Protein AF-A0A7C4X6Y2-F1 (afdb_monomer)

Nearest PDB structures (foldseek):
  2xj3-assembly1_B  TM=9.380E-01  e=4.517E-03  Enterococcus faecalis
  1y7y-assembly1_B  TM=9.611E-01  e=2.453E-02  Aeromonas hydrophila
  4iwr-assembly1_B  TM=9.193E-01  e=6.398E-02  Enterobacter sp. RFL1396
  6b9r-assembly1_D  TM=8.849E-01  e=1.976E-01  Streptomyces albus
  9f9s-assembly1_CN  TM=8.070E-01  e=5.771E-01  Saccharomyces cerevisiae

Radius of gyration: 14.88 Å; Cα contacts (8 Å, |Δi|>4): 81; chains: 1; bounding box: 52×26×38 Å

Mean predicted aligned error: 11.08 Å

Secondary structure (DSSP, 8-state):
-------GGGS--SS--S------HHHHHHHTT--HHHHHHHHT--HHHHHHHHTTS----HHHHHHHHHHHHHHH-TTSPPPPHHHH-GGGTTS-----

Structure (mmCIF, N/CA/C/O backbone):
data_AF-A0A7C4X6Y2-F1
#
_entry.id   AF-A0A7C4X6Y2-F1
#
loop_
_atom_site.group_PDB
_atom_site.id
_atom_site.type_symbol
_atom_site.label_atom_id
_atom_site.label_alt_id
_atom_site.label_comp_id
_atom_site.label_asym_id
_atom_site.label_entity_id
_atom_site.label_seq_id
_atom_site.pdbx_PDB_ins_code
_atom_site.Cartn_x
_atom_site.Cartn_y
_atom_site.Cartn_z
_atom_site.occupancy
_atom_site.B_iso_or_equiv
_atom_site.auth_seq_id
_atom_site.auth_comp_id
_atom_site.auth_asym_id
_atom_site.auth_atom_id
_atom_site.pdbx_PDB_model_num
ATOM 1 N N . MET A 1 1 ? -25.246 7.683 2.398 1.00 38.16 1 MET A N 1
ATOM 2 C CA . MET A 1 1 ? -25.392 7.257 0.988 1.00 38.16 1 MET A CA 1
ATOM 3 C C . MET A 1 1 ? -24.177 6.400 0.654 1.00 38.16 1 MET A C 1
ATOM 5 O O . MET A 1 1 ? -23.096 6.934 0.444 1.00 38.16 1 MET A O 1
ATOM 9 N N . PHE A 1 2 ? -24.304 5.079 0.782 1.00 32.84 2 PHE A N 1
ATOM 10 C CA . PHE A 1 2 ? -23.192 4.144 0.595 1.00 32.84 2 PHE A CA 1
ATOM 11 C C . PHE A 1 2 ? -22.964 3.934 -0.905 1.00 32.84 2 PHE A C 1
ATOM 13 O O . PHE A 1 2 ? -23.852 3.473 -1.616 1.00 32.84 2 PHE A O 1
ATOM 20 N N . SER A 1 3 ? -21.792 4.342 -1.391 1.00 33.72 3 SER A N 1
ATOM 21 C CA . SER A 1 3 ? -21.401 4.213 -2.794 1.00 33.72 3 SER A CA 1
ATOM 22 C C . SER A 1 3 ? -20.974 2.772 -3.071 1.00 33.72 3 SER A C 1
ATOM 24 O O . SER A 1 3 ? -19.824 2.392 -2.861 1.00 33.72 3 SER A O 1
ATOM 26 N N . ILE A 1 4 ? -21.922 1.956 -3.525 1.00 51.22 4 ILE A N 1
ATOM 27 C CA . ILE A 1 4 ? -21.655 0.669 -4.172 1.00 51.22 4 ILE A CA 1
ATOM 28 C C . ILE A 1 4 ? -21.007 0.936 -5.533 1.00 51.22 4 ILE A C 1
ATOM 30 O O . ILE A 1 4 ? -21.671 1.087 -6.552 1.00 51.22 4 ILE A O 1
ATOM 34 N N . ARG A 1 5 ? -19.675 0.994 -5.547 1.00 41.72 5 ARG A N 1
ATOM 35 C CA . ARG A 1 5 ? -18.868 0.797 -6.757 1.00 41.72 5 ARG A CA 1
ATOM 36 C C . ARG A 1 5 ? -18.103 -0.517 -6.643 1.00 41.72 5 ARG A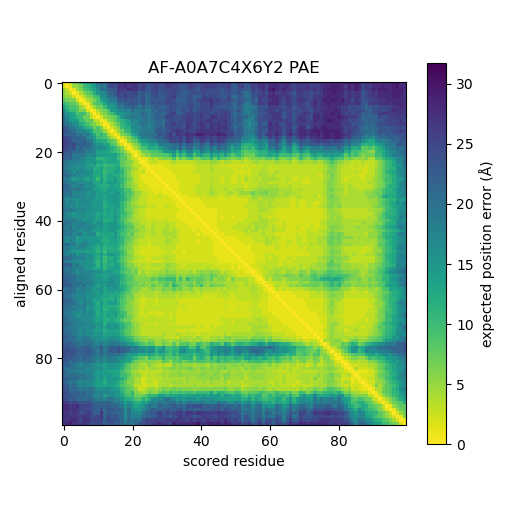 C 1
ATOM 38 O O . ARG A 1 5 ? -16.878 -0.545 -6.690 1.00 41.72 5 ARG A O 1
ATOM 45 N N . GLY A 1 6 ? -18.855 -1.605 -6.473 1.00 41.00 6 GLY A N 1
ATOM 46 C CA . GLY A 1 6 ? -18.367 -2.950 -6.759 1.00 41.00 6 GLY A CA 1
ATOM 47 C C . GLY A 1 6 ? -18.232 -3.076 -8.270 1.00 41.00 6 GLY A C 1
ATOM 48 O O . GLY A 1 6 ? -19.223 -3.246 -8.972 1.00 41.00 6 GLY A O 1
ATOM 49 N N . ASN A 1 7 ? -17.020 -2.871 -8.776 1.00 37.94 7 ASN A N 1
ATOM 50 C CA . ASN A 1 7 ? -16.733 -3.020 -10.192 1.00 37.94 7 ASN A CA 1
ATOM 51 C C . ASN A 1 7 ? -16.488 -4.509 -10.465 1.00 37.94 7 ASN A C 1
ATOM 53 O O . ASN A 1 7 ? -15.581 -5.097 -9.883 1.00 37.94 7 ASN A O 1
ATOM 57 N N . ILE A 1 8 ? -17.292 -5.083 -11.358 1.00 44.53 8 ILE A N 1
ATOM 58 C CA . ILE A 1 8 ? -17.387 -6.499 -11.777 1.00 44.53 8 ILE A CA 1
ATOM 59 C C . ILE A 1 8 ? -16.076 -7.057 -12.399 1.00 44.53 8 ILE A C 1
ATOM 61 O O . ILE A 1 8 ? -16.012 -8.182 -12.875 1.00 44.53 8 ILE A O 1
ATOM 65 N N . LEU A 1 9 ? -14.980 -6.298 -12.348 1.00 44.12 9 LEU A N 1
ATOM 66 C CA . LEU A 1 9 ? -13.677 -6.632 -12.929 1.00 44.12 9 LEU A CA 1
ATOM 67 C C . LEU A 1 9 ? -12.783 -7.514 -12.035 1.00 44.12 9 LEU A C 1
ATOM 69 O O . LEU A 1 9 ? -11.634 -7.739 -12.387 1.00 44.12 9 LEU A O 1
ATOM 73 N N . GLU A 1 10 ? -13.264 -8.007 -10.889 1.00 43.41 10 GLU A N 1
ATOM 74 C CA . GLU A 1 10 ? -12.479 -8.904 -10.013 1.00 43.41 10 GLU A CA 1
ATOM 75 C C . GLU A 1 10 ? -12.512 -10.385 -10.411 1.00 43.41 10 GLU A C 1
ATOM 77 O O . GLU A 1 10 ? -11.871 -11.208 -9.766 1.00 43.41 10 GLU A O 1
ATOM 82 N N . CYS A 1 11 ? -13.237 -10.747 -11.466 1.00 36.06 11 CYS A N 1
ATOM 83 C CA . CYS A 1 11 ? -13.441 -12.143 -11.829 1.00 36.06 11 CYS A CA 1
ATOM 84 C C . CYS A 1 11 ? -12.966 -12.437 -13.254 1.00 36.06 11 CYS A C 1
ATOM 86 O O . CYS A 1 11 ? -13.814 -12.800 -14.050 1.00 36.06 11 CYS A O 1
ATOM 88 N N . TYR A 1 12 ? -11.684 -12.274 -13.621 1.00 38.81 12 TYR A N 1
ATOM 89 C CA . TYR A 1 12 ? -11.142 -12.974 -14.810 1.00 38.81 12 TYR A CA 1
ATOM 90 C C . TYR A 1 12 ? -9.598 -13.009 -14.917 1.00 38.81 12 TYR A C 1
ATOM 92 O O . TYR A 1 12 ? -9.051 -12.751 -15.982 1.00 38.81 12 TYR A O 1
ATOM 100 N N . ASP A 1 13 ? -8.877 -13.409 -13.864 1.00 41.81 13 ASP A N 1
ATOM 101 C CA . ASP A 1 13 ? -7.426 -13.698 -13.953 1.00 41.81 13 ASP A CA 1
ATOM 102 C C . ASP A 1 13 ? -7.145 -15.213 -14.042 1.00 41.81 13 ASP A C 1
ATOM 104 O O . ASP A 1 13 ? -6.383 -15.767 -13.254 1.00 41.81 13 ASP A O 1
ATOM 108 N N . PHE A 1 14 ? -7.786 -15.923 -14.982 1.00 44.50 14 PHE A N 1
ATOM 109 C CA . PHE A 1 14 ? -7.546 -17.369 -15.167 1.00 44.50 14 PHE A CA 1
ATOM 110 C C . PHE A 1 14 ? -6.974 -17.776 -16.531 1.00 44.50 14 PHE A C 1
ATOM 112 O O . PHE A 1 14 ? -6.456 -18.882 -16.655 1.00 44.50 14 PHE A O 1
ATOM 119 N N . ILE A 1 15 ? -6.997 -16.936 -17.571 1.00 46.00 15 ILE A N 1
ATOM 120 C CA . ILE A 1 15 ? -6.526 -17.375 -18.894 1.00 46.00 15 ILE A CA 1
ATOM 121 C C . ILE A 1 15 ? -5.675 -16.286 -19.542 1.00 46.00 15 ILE A C 1
ATOM 123 O O . ILE A 1 15 ? -6.212 -15.295 -20.016 1.00 46.00 15 ILE A O 1
ATOM 127 N N . GLN A 1 16 ? -4.351 -16.471 -19.534 1.00 40.84 16 GLN A N 1
ATOM 128 C CA . GLN A 1 16 ? -3.447 -16.443 -20.700 1.00 40.84 16 GLN A CA 1
ATOM 129 C C . GLN A 1 16 ? -1.986 -16.246 -20.248 1.00 40.84 16 GLN A C 1
ATOM 131 O O . GLN A 1 16 ? -1.687 -15.406 -19.403 1.00 40.84 16 GLN A O 1
ATOM 136 N N . GLY A 1 17 ? -1.070 -17.012 -20.855 1.00 41.41 17 GLY A N 1
ATOM 137 C CA . GLY A 1 17 ? 0.376 -17.101 -20.593 1.00 41.41 17 GLY A CA 1
ATOM 138 C C . GLY A 1 17 ? 1.224 -15.850 -20.876 1.00 41.41 17 GLY A C 1
ATOM 139 O O . GLY A 1 17 ? 2.300 -15.940 -21.460 1.00 41.41 17 GLY A O 1
ATOM 140 N N . THR A 1 18 ? 0.781 -14.688 -20.420 1.00 44.66 18 THR A N 1
ATOM 141 C CA . THR A 1 18 ? 1.631 -13.536 -20.101 1.00 44.66 18 THR A CA 1
ATOM 142 C C . THR A 1 18 ? 2.082 -13.684 -18.650 1.00 44.66 18 THR A C 1
ATOM 144 O O . THR A 1 18 ? 1.248 -13.971 -17.797 1.00 44.66 18 THR A O 1
ATOM 147 N N . ARG A 1 19 ? 3.372 -13.483 -18.332 1.00 48.72 19 ARG A N 1
ATOM 148 C CA . ARG A 1 19 ? 3.822 -13.286 -16.938 1.00 48.72 19 ARG A CA 1
ATOM 149 C C . ARG A 1 19 ? 3.133 -12.026 -16.401 1.00 48.72 19 ARG A C 1
ATOM 151 O O . ARG A 1 19 ? 3.686 -10.931 -16.495 1.00 48.72 19 ARG A O 1
ATOM 158 N N . MET A 1 20 ? 1.892 -12.156 -15.939 1.00 53.22 20 MET A N 1
ATOM 159 C CA . MET A 1 20 ? 1.197 -11.084 -15.250 1.00 53.22 20 MET A CA 1
ATOM 160 C C . MET A 1 20 ? 2.022 -10.788 -14.017 1.00 53.22 20 MET A C 1
ATOM 162 O O . MET A 1 20 ? 2.339 -11.706 -13.259 1.00 53.22 20 MET A O 1
ATOM 166 N N . LYS A 1 21 ? 2.430 -9.525 -13.875 1.00 58.97 21 LYS A N 1
ATOM 167 C CA . LYS A 1 21 ? 3.124 -9.085 -12.676 1.00 58.97 21 LYS A CA 1
ATOM 168 C C . LYS A 1 21 ? 2.164 -9.321 -11.512 1.00 58.97 21 LYS A C 1
ATOM 170 O O . LYS A 1 21 ? 1.259 -8.527 -11.336 1.00 58.97 21 LYS A O 1
ATOM 175 N N . SER A 1 22 ? 2.289 -10.421 -10.790 1.00 66.69 22 SER A N 1
ATOM 176 C CA . SER A 1 22 ? 1.492 -10.750 -9.626 1.00 66.69 22 SER A CA 1
ATOM 177 C C . SER A 1 22 ? 1.960 -9.893 -8.449 1.00 66.69 22 SER A C 1
ATOM 179 O O . SER A 1 22 ? 3.086 -9.998 -7.973 1.00 66.69 22 SER A O 1
ATOM 181 N N . ASN A 1 23 ? 1.080 -9.032 -7.944 1.00 78.56 23 ASN A N 1
ATOM 182 C CA . ASN A 1 23 ? 1.264 -8.380 -6.653 1.00 78.56 23 ASN A CA 1
ATOM 183 C C . ASN A 1 23 ? 0.087 -8.730 -5.756 1.00 78.56 23 ASN A C 1
ATOM 185 O O . ASN A 1 23 ? -1.054 -8.783 -6.202 1.00 78.56 23 ASN A O 1
ATOM 189 N N . ARG A 1 24 ? 0.386 -8.970 -4.484 1.00 84.38 24 ARG A N 1
ATOM 190 C CA . ARG A 1 24 ? -0.598 -9.367 -3.473 1.00 84.38 24 ARG A CA 1
ATOM 191 C C . ARG A 1 24 ? -1.054 -8.182 -2.630 1.00 84.38 24 ARG A C 1
ATOM 193 O O . ARG A 1 24 ? -1.685 -8.355 -1.591 1.00 84.38 24 ARG A O 1
ATOM 200 N N . LEU A 1 25 ? -0.739 -6.956 -3.061 1.00 85.75 25 LEU A N 1
ATOM 201 C CA . LEU A 1 25 ? -1.016 -5.742 -2.295 1.00 85.75 25 LEU A CA 1
ATOM 202 C C . LEU A 1 25 ? -2.512 -5.597 -2.004 1.00 85.75 25 LEU A C 1
ATOM 204 O O . LEU A 1 25 ? -2.894 -5.291 -0.876 1.00 85.75 25 LEU A O 1
ATOM 208 N N . ARG A 1 26 ? -3.353 -5.870 -3.006 1.00 85.19 26 ARG A N 1
ATOM 209 C CA . ARG A 1 26 ? -4.811 -5.816 -2.875 1.00 85.19 26 ARG A CA 1
ATOM 210 C C . ARG A 1 26 ? -5.332 -6.851 -1.879 1.00 85.19 26 ARG A C 1
ATOM 212 O O . ARG A 1 26 ? -6.111 -6.500 -0.996 1.00 85.19 26 ARG A O 1
ATOM 219 N N . GLU A 1 27 ? -4.892 -8.100 -2.010 1.00 84.50 27 GLU A N 1
ATOM 220 C CA . GLU A 1 27 ? -5.299 -9.203 -1.131 1.00 84.50 27 GLU A CA 1
ATOM 221 C C . GLU A 1 27 ? -4.945 -8.905 0.324 1.00 84.50 27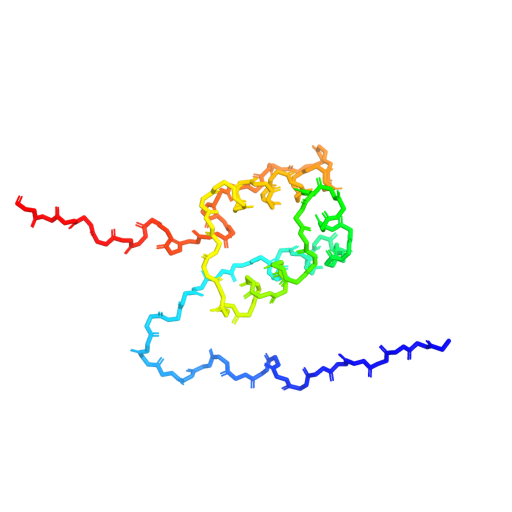 GLU A C 1
ATOM 223 O O . GLU A 1 27 ? -5.796 -8.997 1.208 1.00 84.50 27 GLU A O 1
ATOM 228 N N . ILE A 1 28 ? -3.706 -8.475 0.570 1.00 85.69 28 ILE A N 1
ATOM 229 C CA . ILE A 1 28 ? -3.236 -8.159 1.916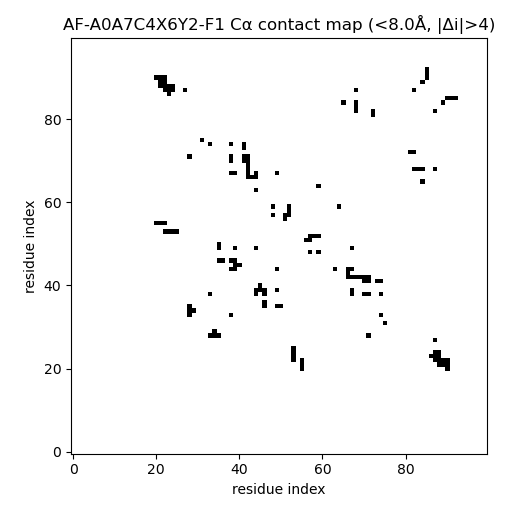 1.00 85.69 28 ILE A CA 1
ATOM 230 C C . ILE A 1 28 ? -3.988 -6.952 2.476 1.00 85.69 28 ILE A C 1
ATOM 232 O O . ILE A 1 28 ? -4.420 -6.973 3.626 1.00 85.69 28 ILE A O 1
ATOM 236 N N . ARG A 1 29 ? -4.231 -5.920 1.661 1.00 87.31 29 ARG A N 1
ATOM 237 C CA . ARG A 1 29 ? -5.017 -4.758 2.081 1.00 87.31 29 ARG A CA 1
ATOM 238 C C . ARG A 1 29 ? -6.435 -5.155 2.515 1.00 87.31 29 ARG A C 1
ATOM 240 O O . ARG A 1 29 ? -6.912 -4.654 3.531 1.00 87.31 29 ARG A O 1
ATOM 247 N N . ILE A 1 30 ? -7.101 -6.033 1.764 1.00 85.31 30 ILE A N 1
ATOM 248 C CA . ILE A 1 30 ? -8.445 -6.532 2.099 1.00 85.31 30 ILE A CA 1
ATOM 249 C C . ILE A 1 30 ? -8.399 -7.378 3.375 1.00 85.31 30 ILE A C 1
ATOM 251 O O . ILE A 1 30 ? -9.235 -7.188 4.256 1.00 85.31 30 ILE A O 1
ATOM 255 N N . LYS A 1 31 ? -7.400 -8.257 3.503 1.00 84.25 31 LYS A N 1
ATOM 256 C CA . LYS A 1 31 ? -7.198 -9.113 4.679 1.00 84.25 31 LYS A CA 1
ATOM 257 C C . LYS A 1 31 ? -7.009 -8.309 5.966 1.00 84.25 31 LYS A C 1
ATOM 259 O O . LYS A 1 31 ? -7.566 -8.670 6.995 1.00 84.25 31 LYS A O 1
ATOM 264 N N . GLU A 1 32 ? -6.249 -7.222 5.899 1.00 83.81 32 GLU A N 1
ATOM 265 C CA . GLU A 1 32 ? -5.997 -6.326 7.034 1.00 83.81 32 GLU A CA 1
ATOM 266 C C . GLU A 1 32 ? -7.113 -5.276 7.225 1.00 83.81 32 GLU A C 1
ATOM 268 O O . GLU A 1 32 ? -7.039 -4.451 8.131 1.00 83.81 32 GLU A O 1
ATOM 273 N N . GLY A 1 33 ? -8.148 -5.260 6.372 1.00 87.00 33 GLY A N 1
ATOM 274 C CA . GLY A 1 33 ? -9.255 -4.299 6.460 1.00 87.00 33 GLY A CA 1
ATOM 275 C C . GLY A 1 33 ? -8.856 -2.846 6.166 1.00 87.00 33 GLY A C 1
ATOM 276 O O . GLY A 1 33 ? -9.562 -1.911 6.545 1.00 87.00 33 GLY A O 1
ATOM 277 N N . VAL A 1 34 ? -7.728 -2.632 5.488 1.00 86.88 34 VAL A N 1
ATOM 278 C CA . VAL A 1 34 ? -7.157 -1.305 5.241 1.00 86.88 34 VAL A CA 1
ATOM 279 C C . VAL A 1 34 ? -7.770 -0.686 3.980 1.00 86.88 34 VAL A C 1
ATOM 281 O O . VAL A 1 34 ? -7.983 -1.339 2.958 1.00 86.88 34 VAL A O 1
ATOM 284 N N . THR A 1 35 ? -8.059 0.614 3.999 1.00 89.50 35 THR A N 1
ATOM 285 C CA . THR A 1 35 ? -8.530 1.320 2.794 1.00 89.50 35 THR A CA 1
ATOM 286 C C . THR A 1 35 ? -7.354 1.880 1.995 1.00 89.50 35 THR A C 1
ATOM 288 O O . THR A 1 35 ? -6.298 2.179 2.548 1.00 89.50 35 THR A O 1
ATOM 291 N N . ILE A 1 36 ? -7.530 2.080 0.683 1.00 87.56 36 ILE A N 1
ATOM 292 C CA . ILE A 1 36 ? -6.512 2.734 -0.165 1.00 87.56 36 ILE A CA 1
ATOM 293 C C . ILE A 1 36 ? -6.162 4.122 0.391 1.00 87.56 36 ILE A C 1
ATOM 295 O O . ILE A 1 36 ? -5.003 4.529 0.382 1.00 87.56 36 ILE A O 1
ATOM 299 N N . THR A 1 37 ? -7.165 4.844 0.893 1.00 88.62 37 THR A N 1
ATOM 300 C CA . THR A 1 37 ? -7.006 6.163 1.509 1.00 88.62 37 THR A CA 1
ATOM 301 C C . THR A 1 37 ? -6.137 6.118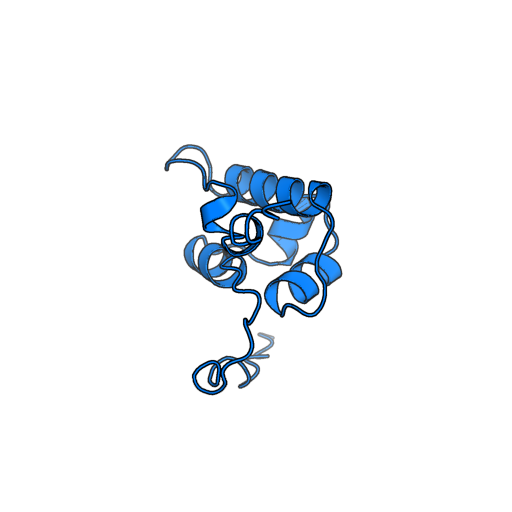 2.754 1.00 88.62 37 THR A C 1
ATOM 303 O O . THR A 1 37 ? -5.251 6.959 2.896 1.00 88.62 37 THR A O 1
ATOM 306 N N . GLU A 1 38 ? -6.354 5.134 3.621 1.00 88.19 38 GLU A N 1
ATOM 307 C CA . GLU A 1 38 ? -5.572 5.000 4.845 1.00 88.19 38 GLU A CA 1
ATOM 308 C C . GLU A 1 38 ? -4.133 4.578 4.545 1.00 88.19 38 GLU A C 1
ATOM 310 O O . GLU A 1 38 ? -3.186 5.208 5.017 1.00 88.19 38 GLU A O 1
ATOM 315 N N . LEU A 1 39 ? -3.950 3.603 3.651 1.00 89.00 39 LEU A N 1
ATOM 316 C CA . LEU A 1 39 ? -2.620 3.192 3.212 1.00 89.00 39 LEU A CA 1
ATOM 317 C C . LEU A 1 39 ? -1.860 4.350 2.553 1.00 89.00 39 LEU A C 1
ATOM 319 O O . LEU A 1 39 ? -0.675 4.537 2.825 1.00 89.00 39 LEU A O 1
ATOM 323 N N . ALA A 1 40 ? -2.531 5.164 1.734 1.00 91.38 40 ALA A N 1
ATOM 324 C CA . ALA A 1 40 ? -1.961 6.368 1.128 1.00 91.38 40 ALA A CA 1
ATOM 325 C C . ALA A 1 40 ? -1.474 7.368 2.179 1.00 91.38 40 ALA A C 1
ATOM 327 O O . ALA A 1 40 ? -0.372 7.911 2.067 1.00 91.38 40 ALA A O 1
ATOM 328 N N . ARG A 1 41 ? -2.286 7.588 3.218 1.00 91.56 41 ARG A N 1
ATOM 329 C CA . ARG A 1 41 ? -1.989 8.518 4.307 1.00 91.56 41 ARG A CA 1
ATOM 330 C C . ARG A 1 41 ? -0.731 8.103 5.068 1.00 91.56 41 ARG A C 1
ATOM 332 O O . ARG A 1 41 ? 0.154 8.934 5.259 1.00 91.56 41 ARG A O 1
ATOM 339 N N . VAL A 1 42 ? -0.625 6.828 5.443 1.00 91.75 42 VAL A N 1
ATOM 340 C CA . VAL A 1 42 ? 0.495 6.314 6.251 1.00 91.75 42 VAL A CA 1
ATOM 341 C C . VAL A 1 42 ? 1.770 6.142 5.418 1.00 91.75 42 VAL A C 1
ATOM 343 O O . VAL A 1 42 ? 2.829 6.642 5.787 1.00 91.75 42 VAL A O 1
ATOM 346 N N . SER A 1 43 ? 1.675 5.550 4.223 1.00 90.12 43 SER A N 1
ATOM 347 C CA . SER A 1 43 ? 2.830 5.388 3.314 1.00 90.12 43 SER A CA 1
ATOM 348 C C . SER A 1 43 ? 3.314 6.706 2.681 1.00 90.12 43 SER A C 1
ATOM 350 O O . SER A 1 43 ? 4.377 6.768 2.043 1.00 90.12 43 SER A O 1
ATOM 352 N N . LYS A 1 44 ? 2.535 7.789 2.834 1.00 91.94 44 LYS A N 1
ATOM 353 C CA . LYS A 1 44 ? 2.712 9.085 2.158 1.00 91.94 44 LYS A CA 1
ATOM 354 C C . LYS A 1 44 ? 2.712 8.961 0.622 1.00 91.94 44 LYS A C 1
ATOM 356 O O . LYS A 1 44 ? 3.288 9.799 -0.073 1.00 91.94 44 LYS A O 1
ATOM 361 N N . VAL A 1 45 ? 2.132 7.892 0.080 1.00 90.06 45 VAL A N 1
ATOM 362 C CA . VAL A 1 45 ? 2.014 7.640 -1.363 1.00 90.06 45 VAL A CA 1
ATOM 363 C C . VAL A 1 45 ? 0.622 8.064 -1.818 1.00 90.06 45 VAL A C 1
ATOM 365 O O . VAL A 1 45 ? -0.357 7.860 -1.114 1.00 90.06 45 VAL A O 1
ATOM 368 N N . SER A 1 46 ? 0.501 8.665 -3.003 1.00 90.38 46 SER A N 1
ATOM 369 C CA . SER A 1 46 ? -0.820 9.067 -3.503 1.00 90.38 46 SER A CA 1
ATOM 370 C C . SER A 1 46 ? -1.746 7.857 -3.705 1.00 90.38 46 SER A C 1
ATOM 372 O O . SER A 1 46 ? -1.312 6.807 -4.186 1.00 90.38 46 SER A O 1
ATOM 374 N N . GLN A 1 47 ? -3.042 8.028 -3.428 1.00 87.94 47 GLN A N 1
ATOM 375 C CA . GLN A 1 47 ? -4.064 6.992 -3.653 1.00 87.94 47 GLN A CA 1
ATOM 376 C C . GLN A 1 47 ? -4.058 6.470 -5.095 1.00 87.94 47 GLN A C 1
ATOM 378 O O . GLN A 1 47 ? -4.240 5.277 -5.328 1.00 87.94 47 GLN A O 1
ATOM 383 N N . LYS A 1 48 ? -3.796 7.360 -6.063 1.00 86.94 48 LYS A N 1
ATOM 384 C CA . LYS A 1 48 ? -3.666 7.014 -7.481 1.00 86.94 48 LYS A CA 1
ATOM 385 C C . LYS A 1 48 ? -2.549 5.997 -7.707 1.00 86.94 48 LYS A C 1
ATOM 387 O O . LYS A 1 48 ? -2.794 4.984 -8.345 1.00 86.94 48 LYS A O 1
ATOM 392 N N . VAL A 1 49 ? -1.365 6.227 -7.137 1.00 86.94 49 VAL A N 1
ATOM 393 C CA . VAL A 1 49 ? -0.222 5.310 -7.280 1.00 86.94 49 VAL A CA 1
ATOM 394 C C . VAL A 1 49 ? -0.521 3.952 -6.649 1.00 86.94 49 VAL A C 1
ATOM 396 O O . VAL A 1 49 ? -0.214 2.936 -7.261 1.00 86.94 49 VAL A O 1
ATOM 399 N N . ILE A 1 50 ? -1.164 3.911 -5.479 1.00 86.19 50 ILE A N 1
ATOM 400 C CA . ILE A 1 50 ? -1.565 2.642 -4.846 1.00 86.19 50 ILE A CA 1
ATOM 401 C C . ILE A 1 50 ? -2.567 1.898 -5.735 1.00 86.19 50 ILE A C 1
ATOM 403 O O . ILE A 1 50 ? -2.354 0.736 -6.054 1.00 86.19 50 ILE A O 1
ATOM 407 N N . SER A 1 51 ? -3.608 2.584 -6.212 1.00 85.94 51 SER A N 1
ATOM 408 C CA . SER A 1 51 ? -4.617 1.996 -7.101 1.00 85.94 51 SER A CA 1
ATOM 409 C C . SER A 1 51 ? -4.048 1.535 -8.450 1.00 85.94 51 SER A C 1
ATOM 411 O O . SER A 1 51 ? -4.506 0.542 -9.009 1.00 85.94 51 SER A O 1
ATOM 413 N N . GLU A 1 52 ? -3.088 2.262 -9.021 1.00 85.06 52 GLU A N 1
ATOM 414 C CA . GLU A 1 52 ? -2.381 1.858 -10.243 1.00 85.06 52 GLU A CA 1
ATOM 415 C C . GLU A 1 52 ? -1.485 0.644 -9.998 1.00 85.06 52 GLU A C 1
ATOM 417 O O . GLU A 1 52 ? -1.396 -0.223 -10.863 1.00 85.06 52 GLU A O 1
ATOM 422 N N . THR A 1 53 ? -0.868 0.572 -8.817 1.00 85.69 53 THR A N 1
ATOM 423 C CA . THR A 1 53 ? -0.041 -0.565 -8.401 1.00 85.69 53 THR A CA 1
ATOM 424 C C . THR A 1 53 ? -0.908 -1.809 -8.238 1.00 85.69 53 THR A C 1
ATOM 426 O O . THR A 1 53 ? -0.620 -2.814 -8.871 1.00 85.69 53 THR A O 1
ATOM 429 N N . GLU A 1 54 ? -2.022 -1.736 -7.499 1.00 84.38 54 GLU A N 1
ATOM 430 C CA . GLU A 1 54 ? 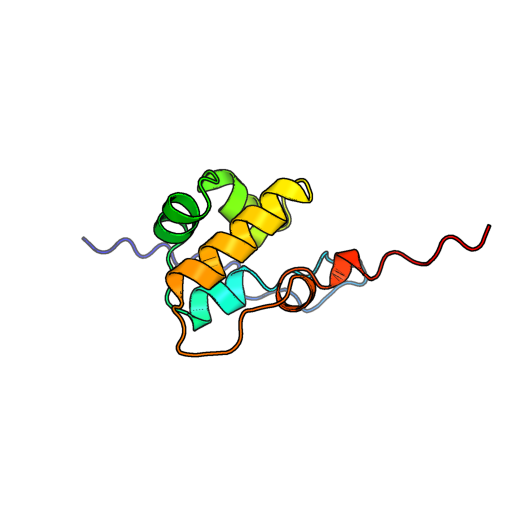-2.972 -2.855 -7.328 1.00 84.38 54 GLU A CA 1
ATOM 431 C C . GLU A 1 54 ? -3.540 -3.385 -8.654 1.00 84.38 54 GLU A C 1
ATOM 433 O O . GLU A 1 54 ? -3.927 -4.542 -8.733 1.00 84.38 54 GLU A O 1
ATOM 438 N N . ARG A 1 55 ? -3.611 -2.543 -9.691 1.00 80.06 55 ARG A N 1
ATOM 439 C CA . ARG A 1 55 ? -4.111 -2.910 -11.027 1.00 80.06 55 ARG A CA 1
ATOM 440 C C . ARG A 1 55 ? -3.002 -3.243 -12.026 1.00 80.06 55 ARG A C 1
ATOM 442 O O . ARG A 1 55 ? -3.283 -3.360 -13.213 1.00 80.06 55 ARG A O 1
ATOM 449 N N . HIS A 1 56 ? -1.746 -3.306 -11.580 1.00 76.69 56 HIS A N 1
ATOM 450 C CA . HIS A 1 56 ? -0.568 -3.547 -12.427 1.00 76.69 56 HIS A CA 1
ATOM 451 C C . HIS A 1 56 ? -0.399 -2.545 -13.582 1.00 76.69 56 HIS A C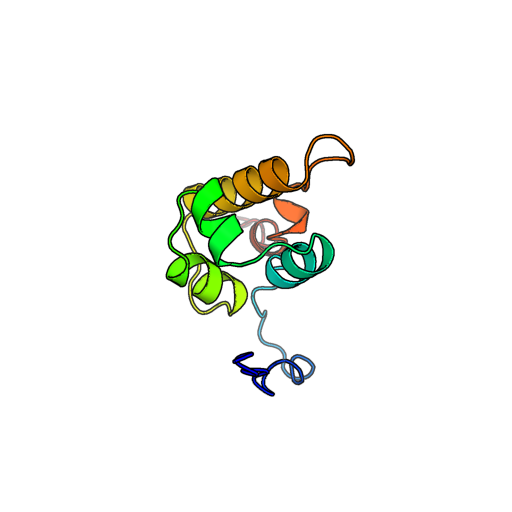 1
ATOM 453 O O . HIS A 1 56 ? 0.352 -2.790 -14.522 1.00 76.69 56 HIS A O 1
ATOM 459 N N . LEU A 1 57 ? -1.068 -1.390 -13.508 1.00 72.75 57 LEU A N 1
ATOM 460 C CA . LEU A 1 57 ? -1.020 -0.349 -14.538 1.00 72.75 57 LEU A CA 1
ATOM 461 C C . LEU A 1 57 ? 0.302 0.410 -14.508 1.00 72.75 57 LEU A C 1
ATOM 463 O O . LEU A 1 57 ? 0.703 1.031 -15.491 1.00 72.75 57 LEU A O 1
ATOM 467 N N . ARG A 1 58 ? 0.965 0.389 -13.353 1.00 75.38 58 ARG A N 1
ATOM 468 C CA . ARG A 1 58 ? 2.240 1.046 -13.130 1.00 75.38 58 ARG A CA 1
ATOM 469 C C . ARG A 1 58 ? 3.131 0.147 -12.301 1.00 75.38 58 ARG A C 1
ATOM 471 O O . ARG A 1 58 ? 2.691 -0.408 -11.301 1.00 75.38 58 ARG A O 1
ATOM 478 N N . ASP A 1 59 ? 4.397 0.086 -12.691 1.00 75.88 59 ASP A N 1
ATOM 479 C CA . ASP A 1 59 ? 5.451 -0.468 -11.855 1.00 75.88 59 ASP A CA 1
ATOM 480 C C . ASP A 1 59 ? 6.115 0.680 -11.075 1.00 75.88 59 ASP A C 1
ATOM 482 O O . ASP A 1 59 ? 6.882 1.461 -11.652 1.00 75.88 59 ASP A O 1
ATOM 486 N N . PRO A 1 60 ? 5.736 0.913 -9.806 1.00 78.44 60 PRO A N 1
ATOM 487 C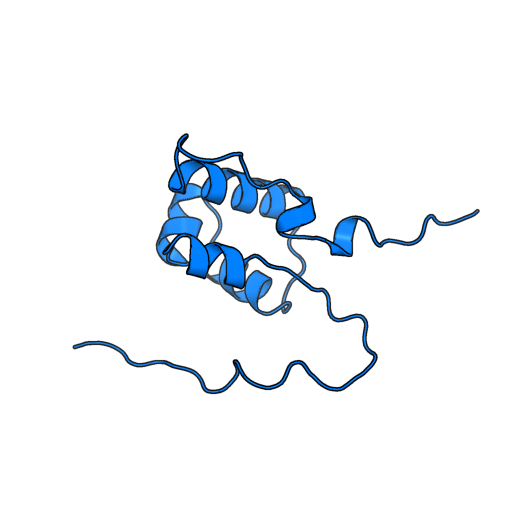 CA . PRO A 1 60 ? 6.336 1.973 -9.011 1.00 78.44 60 PRO A CA 1
ATOM 488 C C . PRO A 1 60 ? 7.809 1.663 -8.713 1.00 78.44 60 PRO A C 1
ATOM 490 O O . PRO A 1 60 ? 8.221 0.510 -8.636 1.00 78.44 60 PRO A O 1
ATOM 493 N N . ARG A 1 61 ? 8.614 2.709 -8.492 1.00 85.62 61 ARG A N 1
ATOM 494 C CA . ARG A 1 61 ? 10.024 2.549 -8.095 1.00 85.62 61 ARG A CA 1
ATOM 495 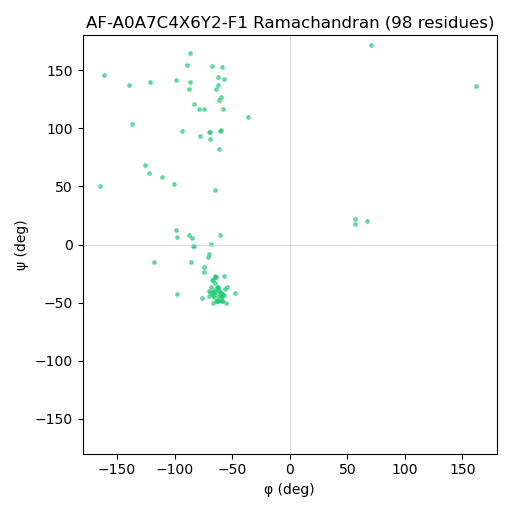C C . ARG A 1 61 ? 10.132 1.757 -6.786 1.00 85.62 61 ARG A C 1
ATOM 497 O O . ARG A 1 61 ? 9.251 1.873 -5.932 1.00 85.62 61 ARG A O 1
ATOM 504 N N . LEU A 1 62 ? 11.253 1.061 -6.590 1.00 84.81 62 LEU A N 1
ATOM 505 C CA . LEU A 1 62 ? 11.559 0.307 -5.364 1.00 84.81 62 LEU A CA 1
ATOM 506 C C . LEU A 1 62 ? 11.311 1.115 -4.082 1.00 84.81 62 LEU A C 1
ATOM 508 O O . LEU A 1 62 ? 10.719 0.600 -3.138 1.00 84.81 62 LEU A O 1
ATOM 512 N N . GLU A 1 63 ? 11.686 2.396 -4.066 1.00 87.12 63 GLU A N 1
ATOM 513 C CA . GLU A 1 63 ? 11.444 3.306 -2.937 1.00 87.12 63 GLU A CA 1
ATOM 514 C C . GLU A 1 63 ? 9.950 3.412 -2.577 1.00 87.12 63 GLU A C 1
ATOM 516 O O . GLU A 1 63 ? 9.568 3.352 -1.411 1.00 87.12 63 GLU A O 1
ATOM 521 N N . ILE A 1 64 ? 9.078 3.526 -3.580 1.00 89.06 64 ILE A N 1
ATOM 522 C CA . ILE A 1 64 ? 7.631 3.634 -3.377 1.00 89.06 64 ILE A CA 1
ATOM 523 C C . ILE A 1 64 ? 7.063 2.306 -2.870 1.00 89.06 64 ILE A C 1
ATOM 525 O O . ILE A 1 64 ? 6.238 2.316 -1.958 1.00 89.06 64 ILE A O 1
ATOM 529 N N . LYS A 1 65 ? 7.535 1.169 -3.396 1.00 88.94 65 LYS A N 1
ATOM 530 C CA . LYS A 1 65 ? 7.147 -0.164 -2.907 1.00 88.94 65 LYS A CA 1
ATOM 531 C C . LYS A 1 65 ? 7.515 -0.350 -1.431 1.00 88.94 65 LYS A C 1
ATOM 533 O O . LYS A 1 65 ? 6.670 -0.766 -0.644 1.00 88.94 65 LYS A O 1
ATOM 538 N N . HIS A 1 66 ? 8.720 0.064 -1.032 1.00 89.94 66 HIS A N 1
ATOM 539 C CA . HIS A 1 66 ? 9.153 0.053 0.371 1.00 89.94 66 HIS A CA 1
ATOM 540 C C . HIS A 1 66 ? 8.289 0.948 1.261 1.00 89.94 66 HIS A C 1
ATOM 542 O O . HIS A 1 66 ? 7.961 0.580 2.386 1.00 89.94 66 HIS A O 1
ATOM 548 N N . ARG A 1 67 ? 7.881 2.120 0.768 1.00 92.06 67 ARG A N 1
ATOM 549 C CA . ARG A 1 67 ? 6.991 3.018 1.515 1.00 92.06 67 ARG A CA 1
ATOM 550 C C . ARG A 1 67 ? 5.604 2.420 1.720 1.00 92.06 67 ARG A C 1
ATOM 552 O O . ARG A 1 67 ? 5.043 2.569 2.801 1.00 92.06 67 ARG A O 1
ATOM 559 N N . ILE A 1 68 ? 5.070 1.735 0.710 1.00 90.00 68 ILE A N 1
ATOM 560 C CA . ILE A 1 68 ? 3.800 1.005 0.811 1.00 90.00 68 ILE A CA 1
ATOM 561 C C . ILE A 1 68 ? 3.921 -0.129 1.838 1.00 90.00 68 ILE A C 1
ATOM 563 O O . ILE A 1 68 ? 3.087 -0.209 2.737 1.00 90.00 68 ILE A O 1
ATOM 567 N N . LEU A 1 69 ? 4.980 -0.943 1.754 1.00 90.75 69 LEU A N 1
ATOM 568 C CA . LEU A 1 69 ? 5.276 -2.023 2.704 1.00 90.75 69 LEU A CA 1
ATOM 569 C C . LEU A 1 69 ? 5.355 -1.506 4.145 1.00 90.75 69 LEU A C 1
ATOM 571 O O . LEU A 1 69 ? 4.695 -2.025 5.043 1.00 90.75 69 LEU A O 1
ATOM 575 N N . LYS A 1 70 ? 6.136 -0.443 4.356 1.00 90.50 70 LYS A N 1
ATOM 576 C CA . LYS A 1 70 ? 6.286 0.194 5.663 1.00 90.50 70 LYS A CA 1
ATOM 577 C C . LYS A 1 70 ? 4.945 0.697 6.191 1.00 90.50 70 LYS A C 1
ATOM 579 O O . LYS A 1 70 ? 4.605 0.402 7.330 1.00 90.50 70 LYS A O 1
ATOM 584 N N . GLY A 1 71 ? 4.167 1.390 5.359 1.00 91.25 71 GLY A N 1
ATOM 585 C CA . GLY A 1 71 ? 2.858 1.899 5.763 1.00 91.25 71 GLY A CA 1
ATOM 586 C C . GLY A 1 71 ? 1.873 0.789 6.133 1.00 91.25 71 GLY A C 1
ATOM 587 O O . GLY A 1 71 ? 1.130 0.925 7.097 1.00 91.25 71 GLY A O 1
ATOM 588 N N . LEU A 1 72 ? 1.903 -0.334 5.418 1.00 87.81 72 LEU A N 1
ATOM 589 C CA . LEU A 1 72 ? 1.079 -1.495 5.739 1.00 87.81 72 LEU A CA 1
ATOM 590 C C . LEU A 1 72 ? 1.470 -2.118 7.091 1.00 87.81 72 LEU A C 1
ATOM 592 O O . LEU A 1 72 ? 0.600 -2.397 7.916 1.00 87.81 72 LEU A O 1
ATOM 596 N N . ASN A 1 73 ? 2.771 -2.292 7.333 1.00 89.69 73 ASN A N 1
ATOM 597 C CA . ASN A 1 73 ? 3.283 -2.820 8.597 1.00 89.69 73 ASN A CA 1
ATOM 598 C C . ASN A 1 73 ? 3.001 -1.874 9.780 1.00 89.69 73 ASN A C 1
ATOM 600 O O . ASN A 1 73 ? 2.734 -2.342 10.883 1.00 89.69 73 ASN A O 1
ATOM 604 N N . GLU A 1 74 ? 3.005 -0.558 9.554 1.00 87.94 74 GLU A N 1
ATOM 605 C CA . GLU A 1 74 ? 2.622 0.438 10.561 1.00 87.94 74 GLU A CA 1
ATOM 606 C C . GLU A 1 74 ? 1.128 0.370 10.918 1.00 87.94 74 GLU A C 1
ATOM 608 O O . GLU A 1 74 ? 0.789 0.449 12.096 1.00 87.94 74 GLU A O 1
ATOM 613 N N . ILE A 1 75 ? 0.236 0.188 9.934 1.00 85.25 75 ILE A N 1
ATOM 614 C CA . ILE A 1 75 ? -1.222 0.139 10.164 1.00 85.25 75 ILE A CA 1
ATOM 615 C C . ILE A 1 75 ? -1.640 -1.125 10.917 1.00 85.25 75 ILE A C 1
ATOM 617 O O . ILE A 1 75 ? -2.485 -1.068 11.807 1.00 85.25 75 ILE A O 1
ATOM 621 N N . ARG A 1 76 ? -1.050 -2.268 10.564 1.00 80.31 76 ARG A N 1
ATOM 622 C CA . ARG A 1 76 ? -1.375 -3.567 11.166 1.00 80.31 76 ARG A CA 1
ATOM 623 C C . ARG A 1 76 ? -1.024 -3.652 12.654 1.00 80.31 76 ARG A C 1
ATOM 625 O O . ARG A 1 76 ? -1.657 -4.404 13.389 1.00 80.31 76 ARG A O 1
ATOM 632 N N . GLY A 1 77 ? -0.032 -2.885 13.104 1.00 69.88 77 GLY A N 1
ATOM 633 C CA . GLY A 1 77 ? 0.445 -2.935 14.482 1.00 69.88 77 GLY A CA 1
ATOM 634 C C . GLY A 1 77 ? 1.202 -4.228 14.821 1.00 69.88 77 GLY A C 1
ATOM 635 O O . GLY A 1 77 ? 1.285 -5.174 14.039 1.00 69.88 77 GLY A O 1
ATOM 636 N N . GLN A 1 78 ? 1.800 -4.255 16.014 1.00 62.41 78 GLN A N 1
ATOM 637 C CA . GLN A 1 78 ? 2.784 -5.256 16.465 1.00 62.41 78 GLN A CA 1
ATOM 638 C C . GLN A 1 78 ? 2.233 -6.677 16.684 1.00 62.41 78 GLN A C 1
ATOM 640 O O . GLN A 1 78 ? 2.976 -7.564 17.094 1.00 62.41 78 GLN A O 1
ATOM 645 N N . SER A 1 79 ? 0.944 -6.919 16.450 1.00 57.66 79 SER A N 1
ATOM 646 C CA . SER A 1 79 ? 0.272 -8.162 16.844 1.00 57.66 79 SER A CA 1
ATOM 647 C C . SER A 1 79 ? 0.702 -9.391 16.039 1.00 57.66 79 SER A C 1
ATOM 649 O O . SER A 1 79 ? 0.241 -10.491 16.325 1.00 57.66 79 SER A O 1
ATOM 651 N N . ASN A 1 80 ? 1.497 -9.216 14.980 1.00 65.94 80 ASN A N 1
ATOM 652 C CA . ASN A 1 80 ? 1.631 -10.218 13.936 1.00 65.94 80 ASN A CA 1
ATOM 653 C C . ASN A 1 80 ? 2.938 -9.961 13.124 1.00 65.94 80 ASN A C 1
ATOM 655 O O . ASN A 1 80 ? 3.329 -8.798 12.981 1.00 65.94 80 ASN A O 1
ATOM 659 N N . PRO A 1 81 ? 3.662 -10.985 12.613 1.00 76.81 81 PRO A N 1
ATOM 660 C CA . PRO A 1 81 ? 4.998 -10.802 12.021 1.00 76.81 81 PRO A CA 1
ATOM 661 C C . PRO A 1 81 ? 4.923 -9.918 10.771 1.00 76.81 81 PRO A C 1
ATOM 663 O O . PRO A 1 81 ? 3.991 -10.123 9.986 1.00 76.81 81 PRO A O 1
ATOM 666 N N . PRO A 1 82 ? 5.812 -8.919 10.595 1.00 80.19 82 PRO A N 1
ATOM 667 C CA . PRO A 1 82 ? 5.722 -7.947 9.505 1.00 80.19 82 PRO A CA 1
ATOM 668 C C . PRO A 1 82 ? 5.711 -8.653 8.151 1.00 80.19 82 PRO A C 1
ATOM 670 O O . PRO A 1 82 ? 6.417 -9.641 7.968 1.00 80.19 82 PRO A O 1
ATOM 673 N N . TYR A 1 83 ? 4.915 -8.137 7.213 1.00 83.69 83 TYR A N 1
ATOM 674 C CA . TYR A 1 83 ? 4.996 -8.598 5.832 1.00 83.69 83 TYR A CA 1
ATOM 675 C C . TYR A 1 83 ? 6.387 -8.273 5.296 1.00 83.69 83 TYR A C 1
ATOM 677 O O . TYR A 1 83 ? 6.910 -7.178 5.550 1.00 83.69 83 TYR A O 1
ATOM 685 N N . SER A 1 84 ? 6.969 -9.221 4.574 1.00 85.19 84 SER A N 1
ATOM 686 C CA . SER A 1 84 ? 8.206 -9.031 3.830 1.00 85.19 84 SER A CA 1
ATOM 687 C C . SER A 1 84 ? 7.898 -8.463 2.444 1.00 85.19 84 SER A C 1
ATOM 689 O O . SER A 1 84 ? 6.750 -8.443 1.989 1.00 85.19 84 SER A O 1
ATOM 691 N N . PHE A 1 85 ? 8.916 -7.951 1.757 1.00 83.00 85 PHE A N 1
ATOM 692 C CA . PHE A 1 85 ? 8.738 -7.361 0.429 1.00 83.00 85 PHE A CA 1
ATOM 693 C C . PHE A 1 85 ? 8.221 -8.397 -0.579 1.00 83.00 85 PHE A C 1
ATOM 695 O O . PHE A 1 85 ? 7.358 -8.099 -1.402 1.00 83.00 85 PHE A O 1
ATOM 702 N N . GLU A 1 86 ? 8.694 -9.630 -0.448 1.00 82.12 86 GLU A N 1
ATOM 703 C CA . GLU A 1 86 ? 8.389 -10.791 -1.280 1.00 82.12 86 GLU A CA 1
ATOM 704 C C . GLU A 1 86 ? 6.943 -11.260 -1.126 1.00 82.12 86 GLU A C 1
ATOM 706 O O . GLU A 1 86 ? 6.344 -11.753 -2.082 1.00 82.12 86 GLU A O 1
ATOM 711 N N . ASP A 1 87 ? 6.362 -11.062 0.060 1.00 82.19 87 ASP A N 1
ATOM 712 C CA . ASP A 1 87 ? 4.968 -11.409 0.327 1.00 82.19 87 ASP A CA 1
ATOM 713 C C . ASP A 1 87 ? 4.015 -10.523 -0.480 1.00 82.19 87 ASP A C 1
ATOM 715 O O . ASP A 1 87 ? 2.923 -10.957 -0.845 1.00 82.19 87 ASP A O 1
ATOM 719 N N . ILE A 1 88 ? 4.426 -9.281 -0.762 1.00 82.00 88 ILE A N 1
ATOM 720 C CA . ILE A 1 88 ? 3.618 -8.283 -1.471 1.00 82.00 88 ILE A CA 1
ATOM 721 C C . ILE A 1 88 ? 3.973 -8.231 -2.960 1.00 82.00 88 ILE A C 1
ATOM 723 O O . ILE A 1 88 ? 3.080 -8.139 -3.807 1.00 82.00 88 ILE A O 1
ATOM 727 N N . PHE A 1 89 ? 5.265 -8.284 -3.282 1.00 84.31 89 PHE A N 1
ATOM 728 C CA . PHE A 1 89 ? 5.822 -8.103 -4.622 1.00 84.31 89 PHE A CA 1
ATOM 729 C C . PHE A 1 89 ? 6.709 -9.300 -5.023 1.00 84.31 89 PHE A C 1
ATOM 731 O O . PHE A 1 89 ? 7.924 -9.143 -5.163 1.00 84.31 89 PHE A O 1
ATOM 738 N N . PRO A 1 90 ? 6.131 -10.497 -5.233 1.00 75.69 90 PRO A N 1
ATOM 739 C CA . PRO A 1 90 ? 6.896 -11.716 -5.505 1.00 75.69 90 PRO A CA 1
ATOM 740 C C . PRO A 1 90 ? 7.686 -11.684 -6.826 1.00 75.69 90 PRO A C 1
ATOM 742 O O . PRO A 1 90 ? 8.730 -12.326 -6.931 1.00 75.69 90 PRO A O 1
ATOM 745 N N . ASP A 1 91 ? 7.244 -10.926 -7.835 1.00 69.62 91 ASP A N 1
ATOM 746 C CA . ASP A 1 91 ? 7.899 -10.950 -9.154 1.00 69.62 91 ASP A CA 1
ATOM 747 C C . ASP A 1 91 ? 9.245 -10.229 -9.219 1.00 69.62 91 ASP A C 1
ATOM 749 O O . ASP A 1 91 ? 10.014 -10.463 -10.150 1.00 69.62 91 ASP A O 1
ATOM 753 N N . GLU A 1 92 ? 9.538 -9.341 -8.269 1.00 63.78 92 GLU A N 1
ATOM 754 C CA . GLU A 1 92 ? 10.813 -8.608 -8.232 1.00 63.78 92 GLU A CA 1
ATOM 755 C C . GLU A 1 92 ? 12.005 -9.557 -8.024 1.00 63.78 92 GLU A C 1
ATOM 757 O O . GLU A 1 92 ? 13.087 -9.309 -8.548 1.00 63.78 92 GLU A O 1
ATOM 762 N N . LEU A 1 93 ? 11.796 -10.699 -7.357 1.00 56.31 93 LEU A N 1
ATOM 763 C CA . LEU A 1 93 ? 12.810 -11.750 -7.215 1.00 56.31 93 LEU A CA 1
ATOM 764 C C . LEU A 1 93 ? 12.839 -12.743 -8.386 1.00 56.31 93 LEU A C 1
ATOM 766 O O . LEU A 1 93 ? 13.804 -13.488 -8.537 1.00 56.31 93 LEU A O 1
ATOM 770 N N . ALA A 1 94 ? 11.803 -12.760 -9.230 1.00 52.31 94 ALA A N 1
ATOM 771 C CA . ALA A 1 94 ? 11.692 -13.668 -10.373 1.00 52.31 94 ALA A CA 1
ATOM 772 C C . ALA A 1 94 ? 12.358 -13.125 -11.652 1.00 52.31 94 ALA A C 1
ATOM 774 O O . ALA A 1 94 ? 12.210 -13.714 -12.736 1.00 52.31 94 ALA A O 1
ATOM 775 N N . ALA A 1 95 ? 13.094 -12.012 -11.548 1.00 51.41 95 ALA A N 1
ATOM 776 C CA . ALA A 1 95 ? 14.030 -11.611 -12.584 1.00 51.41 95 ALA A CA 1
ATOM 777 C C . ALA A 1 95 ? 15.033 -12.763 -12.770 1.00 51.41 95 ALA A C 1
ATOM 779 O O . ALA A 1 95 ? 15.738 -13.113 -11.821 1.00 51.41 95 ALA A O 1
ATOM 780 N N . PRO A 1 96 ? 15.090 -13.411 -13.950 1.00 49.31 96 PRO A N 1
ATOM 781 C CA . PRO A 1 96 ? 16.085 -14.441 -14.164 1.00 49.31 96 PRO A CA 1
ATOM 782 C C . PRO A 1 96 ? 17.445 -13.774 -13.993 1.00 49.31 96 PRO A C 1
ATOM 784 O O . PRO A 1 96 ? 17.710 -12.750 -14.628 1.00 49.31 96 PRO A O 1
ATOM 787 N N . LEU A 1 97 ? 18.276 -14.354 -13.122 1.00 54.03 97 LEU A N 1
ATOM 788 C CA . LEU A 1 97 ? 19.719 -14.153 -13.119 1.00 54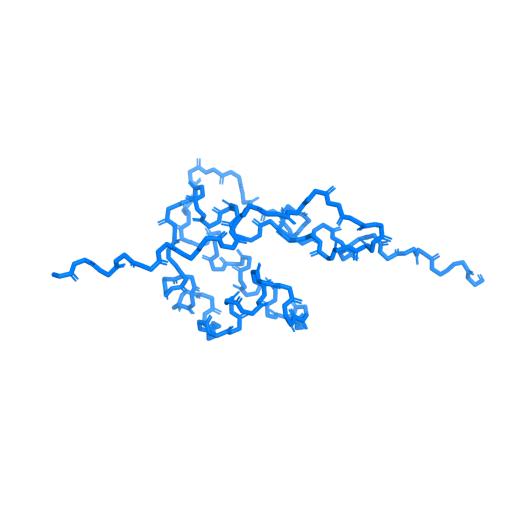.03 97 LEU A CA 1
ATOM 789 C C . LEU A 1 97 ? 20.148 -14.040 -14.582 1.00 54.03 97 LEU A C 1
ATOM 791 O O . LEU A 1 97 ? 20.056 -15.026 -15.321 1.00 54.03 97 LEU A O 1
ATOM 795 N N . ARG A 1 98 ? 20.545 -12.842 -15.025 1.00 48.41 98 ARG A N 1
ATOM 796 C CA . ARG A 1 98 ? 21.311 -12.732 -16.259 1.00 48.41 98 ARG A CA 1
ATOM 797 C C . ARG A 1 98 ? 22.567 -13.551 -15.997 1.00 48.41 98 ARG A C 1
ATOM 799 O O . ARG A 1 98 ? 23.452 -13.112 -15.273 1.00 48.41 98 ARG A O 1
ATOM 806 N N . LYS A 1 99 ? 22.575 -14.790 -16.487 1.00 50.28 99 LYS A N 1
ATOM 807 C CA . LYS A 1 99 ? 23.813 -15.505 -16.744 1.00 50.28 99 LYS A CA 1
ATOM 808 C C . LYS A 1 99 ? 24.433 -14.768 -17.923 1.00 50.28 99 LYS A C 1
ATOM 810 O O . LYS A 1 99 ? 23.976 -14.947 -19.049 1.00 50.28 99 LYS A O 1
ATOM 815 N N . GLU A 1 100 ? 25.344 -13.857 -17.614 1.00 50.97 100 GLU A N 1
ATOM 816 C CA . GLU A 1 100 ? 26.368 -13.399 -18.553 1.00 50.97 100 GLU A CA 1
ATOM 817 C C . GLU A 1 100 ? 27.588 -14.308 -18.398 1.00 50.97 100 GLU A C 1
ATOM 819 O O . GLU A 1 100 ? 27.892 -14.686 -17.240 1.00 50.97 100 GLU A O 1
#

pLDDT: mean 72.46, std 18.78, range [32.84, 92.06]

Sequence (100 aa):
MFSIRGNILECYDFIQGTRMKSNRLREIRIKEGVTITELARVSKVSQKVISETERHLRDPRLEIKHRILKGLNEIRGQSNPPYSFEDIFPDELAAPLRKE

Solvent-accessible surface area (backbone atoms only — not comparable to full-atom values): 6415 Å² total; per-residue (Å²): 134,86,81,83,77,82,66,87,78,83,77,74,93,82,83,72,99,61,89,68,77,58,59,38,53,54,62,52,32,60,74,72,70,53,48,64,65,56,46,17,63,64,28,71,41,58,50,66,59,54,55,30,42,66,65,61,74,42,87,72,56,71,70,54,54,51,30,46,52,51,20,50,45,61,71,69,41,90,88,57,85,71,79,53,68,58,72,36,42,48,52,77,74,64,58,74,78,81,84,124

Foldseek 3Di:
DDDPPPPPPPPDPPDDPDPQQDFCLVVLCVVLVHDLVQLCVQLVNDSVVSVCVVVVVDDDDPSSLVSSQVSSQVSSDDPDDRDDSCNGGVCVVVPPPPPD